Protein AF-A0A4V3GPZ7-F1 (afdb_monomer)

InterPro domains:
  IPR010996 Crossover junction endonuclease MUS81-like, HHH domain [PF14716] (1-51)
  IPR027421 DNA polymerase lambda lyase domain superfamily [G3DSA:1.10.150.110] (1-58)
  IPR027421 DNA polymerase lambda lyase domain superfamily [SSF4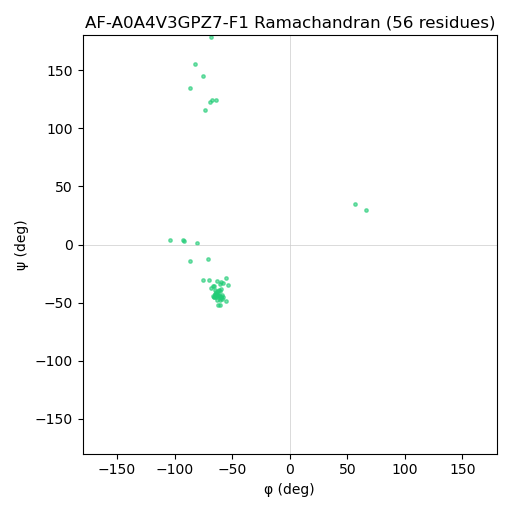7802] (3-47)

Solvent-accessible surface area (backbone atoms only — not comparable to full-atom values): 3255 Å² total; per-residue (Å²): 132,58,49,65,61,54,20,52,52,29,40,49,50,18,52,56,34,54,75,69,70,48,61,68,66,58,30,50,50,29,39,35,51,16,53,33,41,74,71,47,86,66,61,58,66,58,30,57,75,67,72,42,62,83,74,62,68,110

Radius of gyration: 11.88 Å; Cα contacts (8 Å, |Δi|>4): 53; chains: 1; bounding box: 27×19×30 Å

Foldseek 3Di:
DFLLVQLVVLQVVLVVCVVVVHDPVSSVVSNVLSVLSVPDPDGPVVCVVVVNSVVRDD

Structure (mmCIF, N/CA/C/O backbone):
data_AF-A0A4V3GPZ7-F1
#
_entry.id   AF-A0A4V3GPZ7-F1
#
loop_
_atom_site.group_PDB
_atom_site.id
_atom_site.type_symbol
_atom_site.label_atom_id
_atom_site.label_alt_id
_atom_site.label_comp_id
_atom_site.label_asym_id
_atom_site.label_entity_id
_atom_site.label_seq_id
_atom_site.pdbx_PDB_ins_code
_atom_site.Cartn_x
_atom_site.Cartn_y
_atom_site.Cartn_z
_atom_site.occupancy
_atom_site.B_iso_or_equiv
_atom_site.auth_seq_id
_atom_site.auth_comp_id
_atom_site.auth_asym_id
_atom_site.auth_atom_id
_atom_site.pdbx_PDB_model_num
ATOM 1 N N . MET A 1 1 ? -1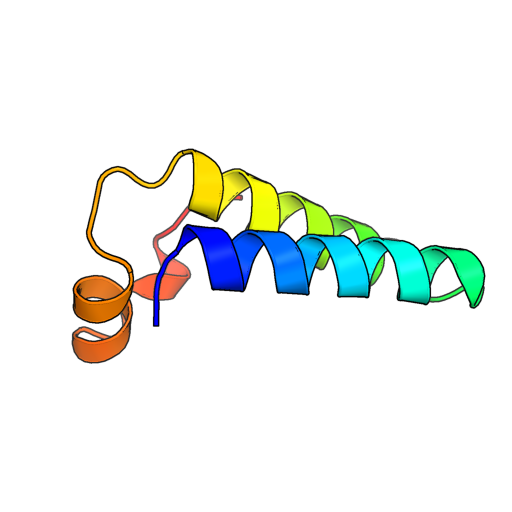4.538 -5.475 3.273 1.00 70.56 1 MET A N 1
ATOM 2 C CA . MET A 1 1 ? -13.280 -6.033 2.711 1.00 70.56 1 MET A CA 1
ATOM 3 C C . MET A 1 1 ? -12.176 -5.671 3.690 1.00 70.56 1 MET A C 1
ATOM 5 O O . MET A 1 1 ? -12.139 -4.523 4.102 1.00 70.56 1 MET A O 1
ATOM 9 N N . ASP A 1 2 ? -11.352 -6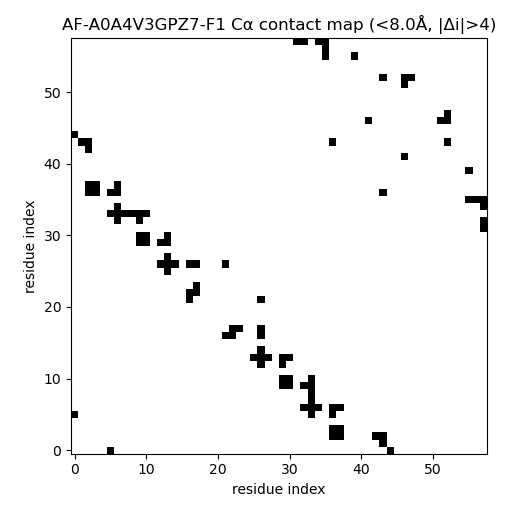.624 4.121 1.00 88.56 2 ASP A N 1
ATOM 10 C CA . ASP A 1 2 ? -10.362 -6.426 5.196 1.00 88.56 2 ASP A CA 1
ATOM 11 C C . ASP A 1 2 ? -9.138 -5.609 4.720 1.00 88.56 2 ASP A C 1
ATOM 13 O O . ASP A 1 2 ? -8.695 -5.752 3.576 1.00 88.56 2 ASP A O 1
ATOM 17 N N . LYS A 1 3 ? -8.574 -4.770 5.606 1.00 91.38 3 LYS A N 1
ATOM 18 C CA . LYS A 1 3 ? -7.323 -4.023 5.386 1.00 91.38 3 LYS A CA 1
ATOM 19 C C . LYS A 1 3 ? -6.165 -4.935 4.975 1.00 91.38 3 LYS A C 1
ATOM 21 O O . LYS A 1 3 ? -5.363 -4.535 4.131 1.00 91.38 3 LYS A O 1
ATOM 26 N N . LYS A 1 4 ? -6.100 -6.167 5.499 1.00 93.12 4 LYS A N 1
ATOM 27 C CA . LYS A 1 4 ? -5.062 -7.133 5.121 1.00 93.12 4 LYS A CA 1
ATOM 28 C C . LYS A 1 4 ? -5.200 -7.549 3.660 1.00 93.12 4 LYS A C 1
ATOM 30 O O . LYS A 1 4 ? -4.224 -7.485 2.923 1.00 93.12 4 LYS A O 1
ATOM 35 N N . THR A 1 5 ? -6.420 -7.849 3.211 1.00 95.00 5 THR A N 1
ATOM 36 C CA . THR A 1 5 ? -6.693 -8.157 1.799 1.00 95.00 5 THR A CA 1
ATOM 37 C C . THR A 1 5 ? -6.293 -7.004 0.876 1.00 95.00 5 THR A C 1
ATOM 39 O O . THR A 1 5 ? -5.683 -7.235 -0.164 1.00 95.00 5 THR A O 1
ATOM 42 N N . VAL A 1 6 ? -6.599 -5.755 1.246 1.00 94.69 6 VAL A N 1
ATOM 43 C CA . VAL A 1 6 ? -6.204 -4.579 0.448 1.00 94.69 6 VAL A CA 1
ATOM 44 C C . VAL A 1 6 ? -4.682 -4.437 0.395 1.00 94.69 6 VAL A C 1
ATOM 46 O O . VAL A 1 6 ? -4.132 -4.222 -0.682 1.00 94.69 6 VAL A O 1
ATOM 49 N N . SER A 1 7 ? -4.001 -4.580 1.534 1.00 95.56 7 SER A N 1
ATOM 50 C CA . SER A 1 7 ? -2.538 -4.525 1.611 1.00 95.56 7 SER A CA 1
ATOM 51 C C . SER A 1 7 ? -1.876 -5.584 0.721 1.00 95.56 7 SER A C 1
ATOM 53 O O . SER A 1 7 ? -0.979 -5.263 -0.060 1.00 95.56 7 SER A O 1
ATOM 55 N N . ASP A 1 8 ? -2.372 -6.822 0.754 1.00 97.00 8 ASP A N 1
ATOM 56 C CA . ASP A 1 8 ? -1.834 -7.917 -0.058 1.00 97.00 8 ASP A CA 1
ATOM 57 C C . ASP A 1 8 ? -1.999 -7.641 -1.562 1.00 97.00 8 ASP A C 1
ATOM 59 O O . ASP A 1 8 ? -1.043 -7.794 -2.324 1.00 97.00 8 ASP A O 1
ATOM 63 N N . ILE A 1 9 ? -3.161 -7.125 -1.983 1.00 97.81 9 ILE A N 1
ATOM 64 C CA . ILE A 1 9 ? -3.405 -6.715 -3.377 1.00 97.81 9 ILE A CA 1
ATOM 65 C C . ILE A 1 9 ? -2.449 -5.590 -3.801 1.00 97.81 9 ILE A C 1
ATOM 67 O O . ILE A 1 9 ? -1.895 -5.625 -4.899 1.00 97.81 9 ILE A O 1
ATOM 71 N N . LEU A 1 10 ? -2.233 -4.577 -2.956 1.00 97.06 10 LEU A N 1
ATOM 72 C CA . LEU A 1 10 ? -1.325 -3.465 -3.266 1.00 97.06 10 LEU A CA 1
ATOM 73 C C . LEU A 1 10 ? 0.133 -3.937 -3.400 1.00 97.06 10 LEU A C 1
ATOM 75 O O . LEU A 1 10 ? 0.838 -3.506 -4.318 1.00 97.06 10 LEU A O 1
ATOM 79 N N . ASN A 1 11 ? 0.568 -4.865 -2.545 1.00 97.56 11 ASN A N 1
ATOM 80 C CA . ASN A 1 11 ? 1.877 -5.509 -2.652 1.00 97.56 11 ASN A CA 1
ATOM 81 C C . ASN A 1 11 ? 2.015 -6.316 -3.950 1.00 97.56 11 ASN A C 1
ATOM 83 O O . ASN A 1 11 ? 3.030 -6.202 -4.641 1.00 97.56 11 ASN A O 1
ATOM 87 N N . GLU A 1 12 ? 0.988 -7.081 -4.323 1.00 98.19 12 GLU A N 1
ATOM 88 C CA . GLU A 1 12 ? 0.970 -7.832 -5.578 1.00 98.19 12 GLU A CA 1
ATOM 89 C C . GLU A 1 12 ? 1.055 -6.896 -6.794 1.00 98.19 12 GLU A C 1
ATOM 91 O O . GLU A 1 12 ? 1.856 -7.126 -7.702 1.00 98.19 12 GLU A O 1
ATOM 96 N N . ILE A 1 13 ? 0.315 -5.780 -6.788 1.00 98.06 13 ILE A N 1
ATOM 97 C CA . ILE A 1 13 ? 0.402 -4.755 -7.839 1.00 98.06 13 ILE A CA 1
ATOM 98 C C . ILE A 1 13 ? 1.822 -4.188 -7.929 1.00 98.06 13 ILE A C 1
ATOM 100 O O . ILE A 1 13 ? 2.349 -4.051 -9.035 1.00 98.06 13 ILE A O 1
ATOM 104 N N . SER A 1 14 ? 2.449 -3.865 -6.793 1.00 97.69 14 SER A N 1
ATOM 105 C CA . SER A 1 14 ? 3.824 -3.357 -6.759 1.00 97.69 14 SER A CA 1
ATOM 106 C C . SER A 1 14 ? 4.809 -4.350 -7.387 1.00 97.69 14 SER A C 1
ATOM 108 O O . SER A 1 14 ? 5.585 -3.974 -8.272 1.00 97.69 14 SER A O 1
ATOM 110 N N . LEU A 1 15 ? 4.714 -5.631 -7.013 1.00 97.94 15 LEU A N 1
ATOM 111 C CA . LEU A 1 15 ? 5.541 -6.710 -7.551 1.00 97.94 15 LEU A CA 1
ATOM 112 C C . LEU A 1 15 ? 5.346 -6.876 -9.062 1.00 97.94 15 LEU A C 1
ATOM 114 O O . LEU A 1 15 ? 6.315 -6.846 -9.823 1.00 97.94 15 LEU A O 1
ATOM 118 N N . LEU A 1 16 ? 4.097 -7.007 -9.515 1.00 98.31 16 LEU A N 1
ATOM 119 C CA . LEU A 1 16 ? 3.774 -7.183 -10.932 1.00 98.31 16 LEU A CA 1
ATOM 120 C C . LEU A 1 16 ? 4.223 -5.984 -11.769 1.00 98.31 16 LEU A C 1
ATOM 122 O O . LEU A 1 16 ? 4.715 -6.152 -12.887 1.00 98.31 16 LEU A O 1
ATOM 126 N N . LEU A 1 17 ? 4.075 -4.769 -11.240 1.00 97.69 17 LEU A N 1
ATOM 127 C CA . LEU A 1 17 ? 4.522 -3.558 -11.913 1.00 97.69 17 LEU A CA 1
ATOM 128 C C . LEU A 1 17 ? 6.052 -3.496 -11.998 1.00 97.69 17 LEU A C 1
ATOM 130 O O . LEU A 1 17 ? 6.575 -3.093 -13.036 1.00 97.69 17 LEU A O 1
ATOM 134 N N . GLY A 1 18 ? 6.759 -3.943 -10.957 1.00 96.75 18 GLY A N 1
ATOM 135 C CA . GLY A 1 18 ? 8.214 -4.101 -10.962 1.00 96.75 18 GLY A CA 1
ATOM 136 C C . GLY A 1 18 ? 8.694 -5.081 -12.029 1.00 96.75 18 GLY A C 1
ATOM 137 O O . GLY A 1 18 ? 9.564 -4.739 -12.828 1.00 96.75 18 GLY A O 1
ATOM 138 N N . LEU A 1 19 ? 8.066 -6.256 -12.116 1.00 97.56 19 LEU A N 1
ATOM 139 C CA . LEU A 1 19 ? 8.402 -7.278 -13.115 1.00 97.56 19 LEU A CA 1
ATOM 140 C C . LEU A 1 19 ? 8.157 -6.811 -14.555 1.00 97.56 19 LEU A C 1
ATOM 142 O O . LEU A 1 19 ? 8.881 -7.203 -15.466 1.00 97.56 19 LEU A O 1
ATOM 146 N N . LYS A 1 20 ? 7.164 -5.943 -14.770 1.00 97.25 20 LYS A N 1
ATOM 147 C CA . LYS A 1 20 ? 6.869 -5.354 -16.084 1.00 97.25 20 LYS A CA 1
ATOM 148 C C . LYS A 1 20 ? 7.780 -4.177 -16.460 1.00 97.25 20 LYS A C 1
ATOM 150 O O . LYS A 1 20 ? 7.561 -3.578 -17.509 1.00 97.25 20 LYS A O 1
ATOM 155 N N . GLY A 1 21 ? 8.756 -3.807 -15.625 1.00 94.81 21 GLY A N 1
ATOM 156 C CA . GLY A 1 21 ? 9.586 -2.617 -15.855 1.00 94.81 21 GLY A CA 1
ATOM 157 C C . GLY A 1 21 ? 8.788 -1.311 -15.761 1.00 94.81 21 GLY A C 1
ATOM 158 O O . GLY A 1 21 ? 9.076 -0.341 -16.459 1.00 94.81 21 GLY A O 1
ATOM 159 N N . GLY A 1 22 ? 7.733 -1.302 -14.943 1.00 93.88 22 GLY A N 1
ATOM 160 C CA . GLY A 1 22 ? 6.850 -0.161 -14.767 1.00 93.88 22 GLY A CA 1
ATOM 161 C C . GLY A 1 22 ? 7.509 1.024 -14.062 1.00 93.88 22 GLY A C 1
ATOM 162 O O . GLY A 1 22 ? 8.665 1.005 -13.649 1.00 93.88 22 GLY A O 1
ATOM 163 N N . ASN A 1 23 ? 6.738 2.098 -13.908 1.00 96.88 23 ASN A N 1
ATOM 164 C CA . ASN A 1 23 ? 7.244 3.344 -13.345 1.00 96.88 23 ASN A CA 1
ATOM 165 C C . ASN A 1 23 ? 7.691 3.172 -11.864 1.00 96.88 23 ASN A C 1
ATOM 167 O O . ASN A 1 23 ? 6.851 2.817 -11.030 1.00 96.88 23 ASN A O 1
ATOM 171 N N . PRO A 1 24 ? 8.948 3.512 -11.498 1.00 96.69 24 PRO A N 1
ATOM 172 C CA . PRO A 1 24 ? 9.462 3.361 -10.131 1.00 96.69 24 PRO A CA 1
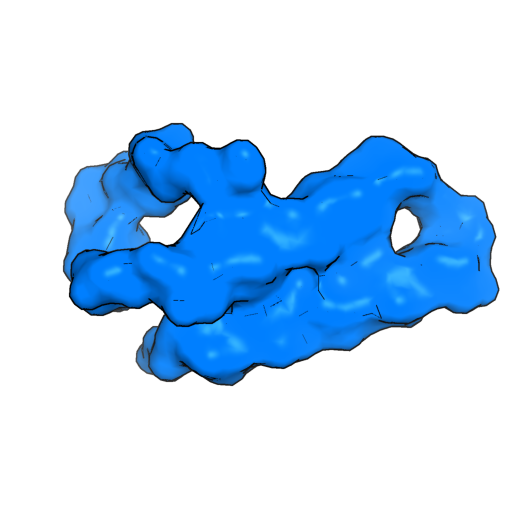ATOM 173 C C . PRO A 1 24 ? 8.690 4.136 -9.059 1.00 96.69 24 PRO A C 1
ATOM 175 O O . PRO A 1 24 ? 8.601 3.687 -7.919 1.00 96.69 24 PRO A O 1
ATOM 178 N N . PHE A 1 25 ? 8.124 5.297 -9.403 1.00 96.81 25 PHE A N 1
ATOM 179 C CA . PHE A 1 25 ? 7.284 6.067 -8.487 1.00 96.81 25 PHE A CA 1
ATOM 180 C C . PHE A 1 25 ? 6.001 5.304 -8.150 1.00 96.81 25 PHE A C 1
ATOM 182 O O . PHE A 1 25 ? 5.657 5.184 -6.980 1.00 96.81 25 PHE A O 1
ATOM 189 N N . LYS A 1 26 ? 5.338 4.715 -9.152 1.00 96.69 26 LYS A N 1
ATOM 190 C CA . LYS A 1 26 ? 4.123 3.919 -8.929 1.00 96.69 26 LYS A CA 1
ATOM 191 C C . LYS A 1 26 ? 4.408 2.662 -8.109 1.00 96.69 26 LYS A C 1
ATOM 193 O O . LYS A 1 26 ? 3.656 2.370 -7.190 1.00 96.69 26 LYS A O 1
ATOM 198 N N . ILE A 1 27 ? 5.502 1.956 -8.403 1.00 98.06 27 ILE A N 1
ATOM 199 C CA . ILE A 1 27 ? 5.919 0.760 -7.649 1.00 98.06 27 ILE A CA 1
ATOM 200 C C . ILE A 1 27 ? 6.067 1.094 -6.158 1.00 98.06 27 ILE A C 1
ATOM 202 O O . ILE A 1 27 ? 5.489 0.407 -5.315 1.00 98.06 27 ILE A O 1
ATOM 206 N N . ARG A 1 28 ? 6.782 2.185 -5.843 1.00 96.88 28 ARG A N 1
ATOM 207 C CA . ARG A 1 28 ? 6.954 2.664 -4.464 1.00 96.88 28 ARG A CA 1
ATOM 208 C C . ARG A 1 28 ? 5.643 3.109 -3.827 1.00 96.88 28 ARG A C 1
ATOM 210 O O . ARG A 1 28 ? 5.414 2.771 -2.678 1.00 96.88 28 ARG A O 1
ATOM 217 N N . ALA A 1 29 ? 4.778 3.807 -4.561 1.00 96.38 29 ALA A N 1
ATOM 218 C CA . ALA A 1 29 ? 3.481 4.237 -4.042 1.00 96.38 29 ALA A CA 1
ATOM 219 C C . ALA A 1 29 ? 2.603 3.042 -3.631 1.00 96.38 29 ALA A C 1
ATOM 221 O O . ALA A 1 29 ? 2.066 3.033 -2.530 1.00 96.38 29 ALA A O 1
ATOM 222 N N . TYR A 1 30 ? 2.510 2.004 -4.471 1.00 97.19 30 TYR A N 1
ATOM 223 C CA . TYR A 1 30 ? 1.751 0.794 -4.135 1.00 97.19 30 TYR A CA 1
ATOM 224 C C . TYR A 1 30 ? 2.344 0.046 -2.938 1.00 97.19 30 TYR A C 1
ATOM 226 O O . TYR A 1 30 ? 1.603 -0.374 -2.055 1.00 97.19 30 TYR A O 1
ATOM 234 N N . TYR A 1 31 ? 3.672 -0.074 -2.883 1.00 96.62 31 TYR A N 1
ATOM 235 C CA . TYR A 1 31 ? 4.356 -0.709 -1.758 1.00 96.62 31 TYR A CA 1
ATOM 236 C C . TYR A 1 31 ? 4.146 0.061 -0.444 1.00 96.62 31 TYR A C 1
ATOM 238 O O . TYR A 1 31 ? 3.779 -0.527 0.569 1.00 96.62 31 TYR A O 1
ATOM 246 N N . ASN A 1 32 ? 4.323 1.384 -0.458 1.00 95.81 32 ASN A N 1
ATOM 247 C CA . ASN A 1 32 ? 4.142 2.217 0.728 1.00 95.81 32 ASN A CA 1
ATOM 248 C C . ASN A 1 32 ? 2.685 2.204 1.206 1.00 95.81 32 ASN A C 1
ATOM 250 O O . ASN A 1 32 ? 2.442 2.012 2.392 1.00 95.81 32 ASN A O 1
ATOM 254 N N . ALA A 1 33 ? 1.715 2.293 0.291 1.00 94.94 33 ALA A N 1
ATOM 255 C CA . ALA A 1 33 ? 0.300 2.189 0.639 1.00 94.94 33 ALA A CA 1
ATOM 256 C C . ALA A 1 33 ? -0.036 0.831 1.283 1.00 94.94 33 ALA A C 1
ATOM 258 O O . ALA A 1 33 ? -0.777 0.776 2.264 1.00 94.94 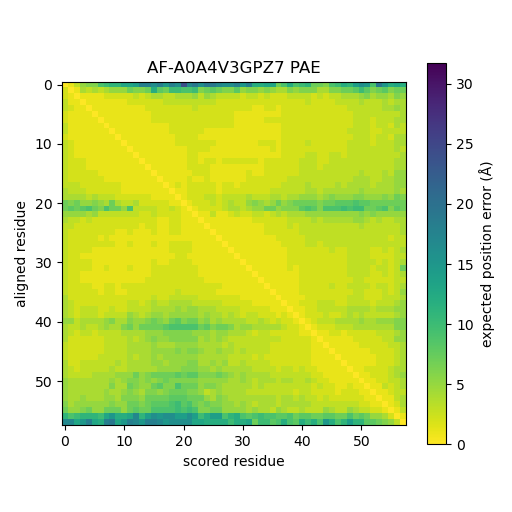33 ALA A O 1
ATOM 259 N N . ALA A 1 34 ? 0.537 -0.270 0.779 1.00 95.38 34 ALA A N 1
ATOM 260 C CA . ALA A 1 34 ? 0.373 -1.585 1.392 1.00 95.38 34 ALA A CA 1
ATOM 261 C C . ALA A 1 34 ? 0.901 -1.607 2.833 1.00 95.38 34 ALA A C 1
ATOM 263 O O . ALA A 1 34 ? 0.212 -2.093 3.731 1.00 95.38 34 ALA A O 1
ATOM 264 N N . ARG A 1 35 ? 2.092 -1.037 3.061 1.00 94.62 35 ARG A N 1
ATOM 265 C CA . ARG A 1 35 ? 2.729 -0.925 4.382 1.00 94.62 35 ARG A CA 1
ATOM 266 C C . ARG A 1 35 ? 1.923 -0.057 5.346 1.00 94.62 35 ARG A C 1
ATOM 268 O O . ARG A 1 35 ? 1.721 -0.468 6.485 1.00 94.62 35 ARG A O 1
ATOM 275 N N . ALA A 1 36 ? 1.422 1.085 4.884 1.00 93.81 36 ALA A N 1
ATOM 276 C CA . ALA A 1 36 ? 0.601 1.986 5.684 1.00 93.81 36 ALA A CA 1
ATOM 277 C C . ALA A 1 36 ? -0.680 1.298 6.186 1.00 93.81 36 ALA A C 1
ATOM 279 O O . ALA A 1 36 ? -1.067 1.470 7.341 1.00 93.81 36 ALA A O 1
ATOM 280 N N . LEU A 1 37 ? -1.301 0.454 5.351 1.00 92.62 37 LEU A N 1
ATOM 281 C CA . LEU A 1 37 ? -2.478 -0.333 5.735 1.00 92.62 37 LEU A CA 1
ATOM 282 C C . LEU A 1 37 ? -2.177 -1.454 6.738 1.00 92.62 37 LEU A C 1
ATOM 284 O O . LEU A 1 37 ? -3.045 -1.777 7.549 1.00 92.62 37 LEU A O 1
ATOM 288 N N . GLU A 1 38 ? -0.978 -2.045 6.720 1.00 90.38 38 GLU A N 1
ATOM 289 C CA . GLU A 1 38 ? -0.584 -3.047 7.726 1.00 90.38 38 GLU A CA 1
ATOM 290 C C . GLU A 1 38 ? -0.476 -2.434 9.123 1.00 90.38 38 GLU A C 1
ATOM 292 O O . GLU A 1 38 ? -0.827 -3.079 10.109 1.00 90.38 38 GLU A O 1
ATOM 297 N N . THR A 1 39 ? -0.018 -1.184 9.202 1.00 89.94 39 THR A N 1
ATOM 298 C CA . THR A 1 39 ? 0.142 -0.437 10.457 1.00 89.94 39 THR A CA 1
ATOM 299 C C . THR A 1 39 ? -1.069 0.416 10.821 1.00 89.94 39 THR A C 1
ATOM 301 O O . THR A 1 39 ? -1.016 1.172 11.785 1.00 89.94 39 THR A O 1
ATOM 304 N N . LEU A 1 40 ? -2.150 0.348 10.043 1.00 91.12 40 LEU A N 1
ATOM 305 C CA . LEU A 1 40 ? -3.337 1.152 10.285 1.00 91.12 40 LEU A CA 1
ATOM 306 C C . LEU A 1 40 ? -4.100 0.613 11.500 1.00 91.12 40 LEU A C 1
ATOM 308 O O . LEU A 1 40 ? -4.618 -0.503 11.452 1.00 91.12 40 LEU A O 1
ATOM 312 N N . ASP A 1 41 ? -4.199 1.403 12.565 1.00 88.25 41 ASP A N 1
ATOM 313 C CA . ASP A 1 41 ? -4.946 1.025 13.774 1.00 88.25 41 ASP A CA 1
ATOM 314 C C . ASP A 1 41 ? -6.469 1.134 13.586 1.00 88.25 41 ASP A C 1
ATOM 316 O O . ASP A 1 41 ? -7.233 0.367 14.171 1.00 88.25 41 ASP A O 1
ATOM 320 N N . GLU A 1 42 ? -6.912 2.069 12.745 1.00 87.00 42 GLU A N 1
ATOM 321 C CA . GLU A 1 42 ? -8.327 2.329 12.475 1.00 87.00 42 GL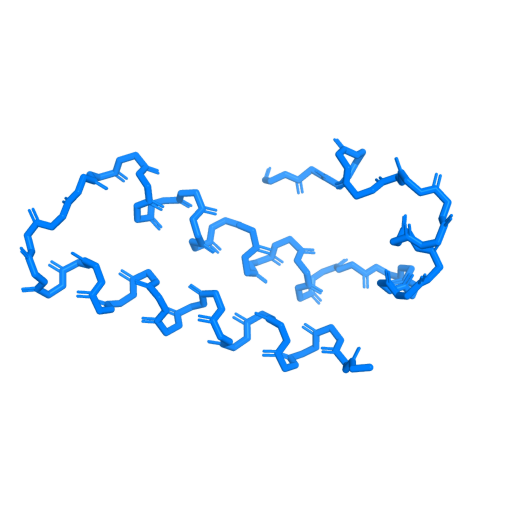U A CA 1
ATOM 322 C C . GLU A 1 42 ? -8.914 1.359 11.432 1.00 87.00 42 GLU A C 1
ATOM 324 O O . GLU A 1 42 ? -8.206 0.799 10.590 1.00 87.00 42 GLU A O 1
ATOM 329 N N . ASP A 1 43 ? -10.233 1.157 11.464 1.00 90.69 43 ASP A N 1
ATOM 330 C CA . ASP A 1 43 ? -10.918 0.352 10.451 1.00 90.69 43 ASP A CA 1
ATOM 331 C C . ASP A 1 43 ? -10.908 1.080 9.096 1.00 90.69 43 ASP A C 1
ATOM 333 O O . ASP A 1 43 ? -11.424 2.194 8.945 1.00 90.69 43 ASP A O 1
ATOM 337 N N . ILE A 1 44 ? -10.349 0.418 8.082 1.00 90.88 44 ILE A N 1
ATOM 338 C CA . ILE A 1 44 ? -10.274 0.937 6.718 1.00 90.88 44 ILE A CA 1
ATOM 339 C C . ILE A 1 44 ? -11.662 1.252 6.144 1.00 90.88 44 ILE A C 1
ATOM 341 O O . ILE A 1 44 ? -11.810 2.224 5.402 1.00 90.88 44 ILE A O 1
ATOM 345 N N . GLU A 1 45 ? -12.703 0.494 6.506 1.00 91.88 45 GLU A N 1
ATOM 346 C CA . GLU A 1 45 ? -14.062 0.768 6.037 1.00 91.88 45 GLU A CA 1
ATOM 347 C C . GLU A 1 45 ? -14.599 2.087 6.600 1.00 91.88 45 GLU A C 1
ATOM 349 O O . GLU A 1 45 ? -15.295 2.822 5.895 1.00 91.88 45 GLU A O 1
ATOM 354 N N . VAL A 1 46 ? -14.244 2.424 7.842 1.00 92.38 46 VAL A N 1
ATOM 355 C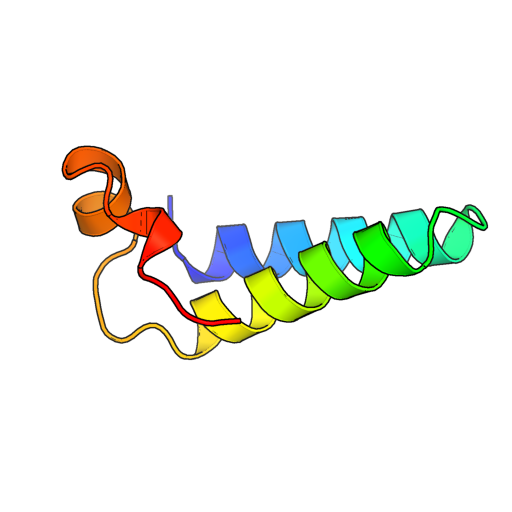 CA . VAL A 1 46 ? -14.613 3.696 8.476 1.00 92.38 46 VAL A CA 1
ATOM 356 C C . VAL A 1 46 ? -13.923 4.858 7.765 1.00 92.38 46 VAL A C 1
ATOM 358 O O . VAL A 1 46 ? -14.574 5.852 7.435 1.00 92.38 46 VAL A O 1
ATOM 361 N N . LEU A 1 47 ? -12.634 4.724 7.450 1.00 92.25 47 LEU A N 1
ATOM 362 C CA . LEU A 1 47 ? -11.888 5.741 6.704 1.00 92.25 47 LEU A CA 1
ATOM 363 C C . LEU A 1 47 ? -12.437 5.965 5.294 1.00 92.25 47 LEU A C 1
ATOM 365 O O . LEU A 1 47 ? -12.536 7.112 4.852 1.00 92.25 47 LEU A O 1
ATOM 369 N N . VAL A 1 48 ? -12.825 4.892 4.597 1.00 92.31 48 VAL A N 1
ATOM 370 C CA . VAL A 1 48 ? -13.453 4.965 3.268 1.00 92.31 48 VAL A CA 1
ATOM 371 C C . VAL A 1 48 ? -14.775 5.721 3.345 1.00 92.31 48 VAL A C 1
ATOM 373 O O . VAL A 1 48 ? -14.973 6.684 2.604 1.00 92.31 48 VAL A O 1
ATOM 376 N N . ARG A 1 49 ? -15.669 5.323 4.261 1.00 94.31 49 ARG A N 1
ATOM 377 C CA . ARG A 1 49 ? -16.999 5.940 4.414 1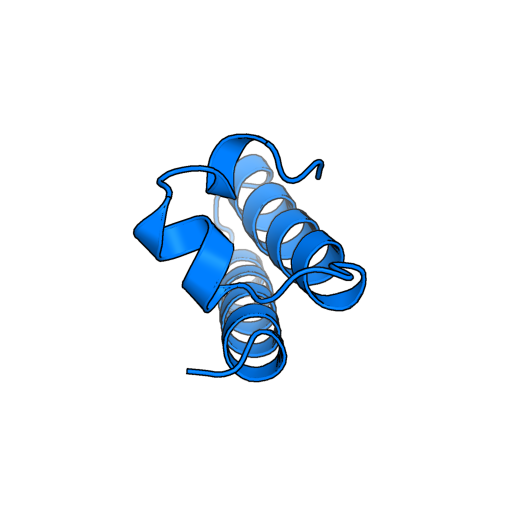.00 94.31 49 ARG A CA 1
ATOM 378 C C . ARG A 1 49 ? -16.910 7.423 4.769 1.00 94.31 49 ARG A C 1
ATOM 380 O O . ARG A 1 49 ? -17.739 8.203 4.314 1.00 94.31 49 ARG A O 1
ATOM 387 N N . ASN A 1 50 ? -15.890 7.805 5.533 1.00 94.19 50 ASN A N 1
ATOM 388 C CA . ASN A 1 50 ? -15.667 9.184 5.962 1.00 94.19 50 ASN A CA 1
ATOM 389 C C . ASN A 1 50 ? -14.763 9.995 5.017 1.00 94.19 50 ASN A C 1
ATOM 391 O O . ASN A 1 50 ? -14.471 11.150 5.316 1.00 94.19 50 ASN A O 1
ATOM 395 N N . ASN A 1 51 ? -14.322 9.426 3.887 1.00 91.69 51 ASN A N 1
ATOM 396 C CA . ASN A 1 51 ? -13.416 10.065 2.924 1.00 91.69 51 ASN A CA 1
ATOM 397 C C . ASN A 1 51 ? -12.075 10.541 3.535 1.00 91.69 51 ASN A C 1
ATOM 399 O O . ASN A 1 51 ? -11.512 11.554 3.119 1.00 91.69 51 ASN A O 1
ATOM 403 N N . LYS A 1 52 ? -11.555 9.791 4.515 1.00 92.62 52 LYS A N 1
ATOM 404 C CA . LYS A 1 52 ? -10.335 10.105 5.281 1.00 92.62 52 LYS A CA 1
ATOM 405 C C . LYS A 1 52 ? -9.104 9.296 4.878 1.00 92.62 52 LYS A C 1
ATOM 407 O O . LYS A 1 52 ? -8.044 9.458 5.465 1.00 92.62 52 LYS A O 1
ATOM 412 N N . LEU A 1 53 ? -9.191 8.454 3.844 1.00 88.94 53 LEU A N 1
ATOM 413 C CA . LEU A 1 53 ? -8.050 7.640 3.393 1.00 88.94 53 LEU A CA 1
ATOM 414 C C . LEU A 1 53 ? -6.795 8.463 3.058 1.00 88.94 53 LEU A C 1
ATOM 416 O O . LEU A 1 53 ? -5.688 7.970 3.215 1.00 88.94 53 LEU A O 1
ATOM 420 N N . LYS A 1 54 ? -6.959 9.718 2.624 1.00 87.88 54 LYS A N 1
ATOM 421 C CA . LYS A 1 54 ? -5.840 10.622 2.305 1.00 87.88 54 LYS A CA 1
ATOM 422 C C . LYS A 1 54 ? -5.070 11.111 3.536 1.00 87.88 54 LYS A C 1
ATOM 424 O O . LYS A 1 54 ? -4.026 11.733 3.381 1.00 87.88 54 LYS A O 1
ATOM 429 N N . GLU A 1 55 ? -5.613 10.899 4.731 1.00 87.69 55 GLU A N 1
ATOM 430 C CA . GLU A 1 55 ? -4.979 11.269 5.999 1.00 87.69 55 GLU A CA 1
ATOM 431 C C . GLU A 1 55 ? -4.041 10.164 6.507 1.00 87.69 55 GLU A C 1
ATOM 433 O O . GLU A 1 55 ? -3.205 10.419 7.376 1.00 87.69 55 GLU A O 1
ATOM 438 N N . VAL A 1 56 ? -4.145 8.953 5.943 1.00 84.88 56 VAL A N 1
ATOM 439 C CA . VAL A 1 56 ? -3.215 7.854 6.207 1.00 84.88 56 VAL A CA 1
ATOM 440 C C . VAL A 1 56 ? -1.857 8.230 5.619 1.00 84.88 56 VAL A C 1
ATOM 442 O O . VAL A 1 56 ? -1.761 8.587 4.446 1.00 84.88 56 VAL A O 1
ATOM 445 N N . LYS A 1 57 ? -0.815 8.206 6.453 1.00 72.06 57 LYS A N 1
ATOM 446 C CA . LYS A 1 57 ? 0.548 8.545 6.035 1.00 72.06 57 LYS A CA 1
ATOM 447 C C . LYS A 1 57 ? 1.263 7.318 5.469 1.00 72.06 57 LYS A C 1
ATOM 449 O O . LYS A 1 57 ? 1.219 6.256 6.087 1.00 72.06 57 LYS A O 1
ATOM 454 N N . ASP A 1 58 ? 1.925 7.532 4.335 1.00 64.56 58 ASP A N 1
ATOM 455 C CA . ASP A 1 58 ? 2.821 6.592 3.644 1.00 64.56 58 ASP A CA 1
ATOM 456 C C . ASP A 1 58 ? 4.213 6.505 4.294 1.00 64.56 58 ASP A C 1
ATOM 458 O O . ASP A 1 58 ? 4.686 7.537 4.834 1.00 64.56 58 ASP A O 1
#

Organism: NCBI: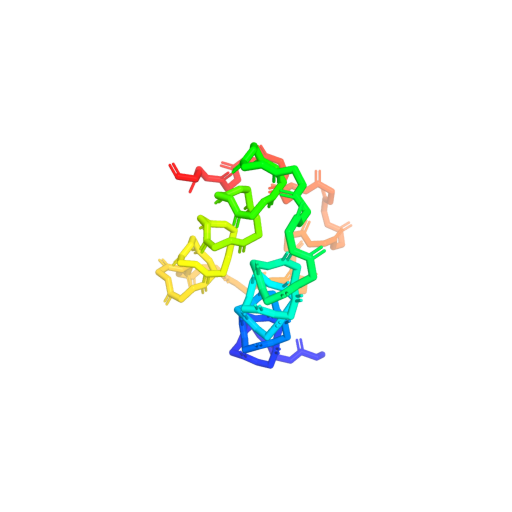txid156202

Sequence (58 aa):
MDKKTVSDILNEISLLLGLKGGNPFKIRAYYNAARALETLDEDIEVLVRNNKLKEVKD

Secondary structure (DSSP, 8-state):
--HHHHHHHHHHHHHHHHHTT--HHHHHHHHHHHHHHHT--S-HHHHHHTT-GGGS--

Mean predicted aligned error: 3.22 Å

pLDDT: mean 92.79, std 6.51, range [64.56, 98.31]

Nearest PDB structures (foldseek):
  3b0x-assembly1_A  TM=9.566E-01  e=6.689E-02  Thermus thermophilus HB8
  3b0y-assembly1_A  TM=9.563E-01  e=1.053E-01  Thermus thermophilus HB8
  5fwn-assembly1_A  TM=6.682E-01  e=8.614E+00  Amycolatopsis orientalis